Protein AF-A0A2U1PVG1-F1 (afdb_monomer)

Organism: Artemisia annua (NCBI:txid35608)

Radius of gyration: 28.42 Å; Cα contacts (8 Å, |Δi|>4): 49; chains: 1; bounding box: 60×31×77 Å

Foldseek 3Di:
DDPVVVVLVVLLQDDQPPQDDPPDDPVVNVVSVVSQVSQVVQLVVVLVPDDPVLSVVPVPDTNSVSVVVVVVVVVVVVVVVVVVVCVPCPLVNQLVVLVVVQVVCVVVVNHDDPVVSVVVSVVVD

Secondary structure (DSSP, 8-state):
--HHHHHHHHTTSSPPPPPPPTTS-HHHHHHHHHHHHHHHHHHHHHHHHS-HHHHHHHTTS-HHHHHHHHHHHHHHHHHHHHHHHHTS--HHHHHHHHHHHHHHHHHTT-PPPHHHHHHHHHHH-

Sequence (125 aa):
MDKTAEQKFYHLEEALPEAPAANASAAVRNAYTCRSNEQQEVAYLMLASMIPELQKNLENLPAFDMLRELKVMFEQQAEQELFDTEEGQSVSSYVMKMKGYLDQMDRLGYPMPQILGVSLILTSL

pLDDT: mean 80.84, std 12.48, range [42.06, 94.75]

Solvent-accessible surface area (backbone atoms only — not comparable to full-atom values): 7317 Å² total; per-residue (Å²): 132,71,74,67,60,64,61,57,50,66,64,45,79,47,74,82,73,80,83,73,59,94,86,52,53,70,67,60,50,50,53,50,51,52,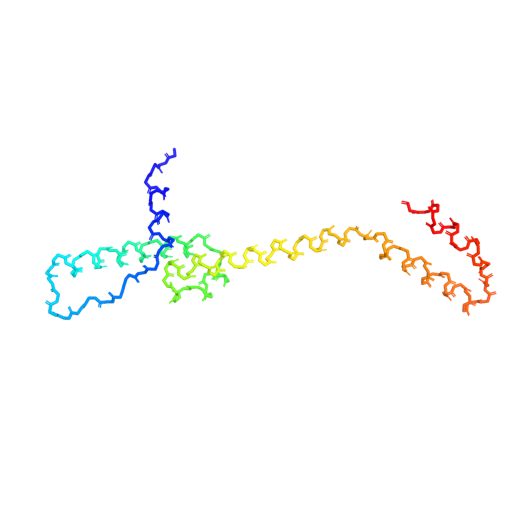53,52,49,52,39,50,54,49,26,52,55,54,44,72,71,45,57,72,76,60,24,70,77,40,71,88,47,57,34,40,58,40,53,51,52,51,50,53,53,52,52,53,48,52,54,49,51,51,53,60,56,52,58,61,64,37,70,67,58,47,51,52,53,52,50,50,51,50,56,50,35,34,76,72,73,52,72,68,57,66,70,59,52,52,50,51,51,66,76,72,110

Mean predicted aligned error: 14.36 Å

Structure (mmCIF, N/CA/C/O backbone):
data_AF-A0A2U1PVG1-F1
#
_entry.id   AF-A0A2U1PVG1-F1
#
loop_
_atom_site.group_PDB
_atom_site.id
_atom_site.type_symbol
_atom_site.label_atom_id
_atom_site.label_alt_id
_atom_site.label_comp_id
_atom_site.label_asym_id
_atom_site.label_entity_id
_atom_site.label_seq_id
_atom_site.pdbx_PDB_ins_code
_atom_site.Cartn_x
_atom_site.Cartn_y
_atom_site.Cartn_z
_atom_site.occupancy
_atom_site.B_iso_or_equiv
_atom_site.auth_seq_id
_atom_site.auth_comp_id
_atom_site.auth_asym_id
_atom_site.auth_atom_id
_atom_site.pdbx_PDB_model_num
ATOM 1 N N . MET A 1 1 ? -5.382 20.821 -16.942 1.00 42.44 1 MET A N 1
ATOM 2 C CA . MET A 1 1 ? -4.779 19.573 -16.436 1.00 42.44 1 MET A CA 1
ATOM 3 C C . MET A 1 1 ? -3.987 18.969 -17.574 1.00 42.44 1 MET A C 1
ATOM 5 O O . MET A 1 1 ? -4.522 18.835 -18.668 1.00 42.44 1 MET A O 1
ATOM 9 N N . ASP A 1 2 ? -2.689 18.799 -17.354 1.00 42.06 2 ASP A N 1
ATOM 10 C CA . ASP A 1 2 ? -1.714 18.396 -18.363 1.00 42.06 2 ASP A CA 1
ATOM 11 C C . ASP A 1 2 ? -1.927 16.919 -18.737 1.00 42.06 2 ASP A C 1
ATOM 13 O O . ASP A 1 2 ? -1.743 16.035 -17.903 1.00 42.06 2 ASP A O 1
ATOM 17 N N . LYS A 1 3 ? -2.344 16.648 -19.984 1.00 44.56 3 LYS A N 1
ATOM 18 C CA . LYS A 1 3 ? -2.604 15.287 -20.507 1.00 44.56 3 LYS A CA 1
ATOM 19 C C . LYS A 1 3 ? -1.368 14.375 -20.459 1.00 44.56 3 LYS A C 1
ATOM 21 O O . LYS A 1 3 ? -1.484 13.165 -20.628 1.00 44.56 3 LYS A O 1
ATOM 26 N N . THR A 1 4 ? -0.195 14.951 -20.222 1.00 55.03 4 THR A N 1
ATOM 27 C CA . THR A 1 4 ? 1.091 14.260 -20.163 1.00 55.03 4 THR A CA 1
ATOM 28 C C . THR A 1 4 ? 1.270 13.440 -18.880 1.00 55.03 4 THR A C 1
ATOM 30 O O . THR A 1 4 ? 1.983 12.441 -18.899 1.00 55.03 4 THR A O 1
ATOM 33 N N . ALA A 1 5 ? 0.620 13.811 -17.770 1.00 50.97 5 ALA A N 1
ATOM 34 C CA . ALA A 1 5 ? 0.748 13.083 -16.503 1.00 50.97 5 ALA A CA 1
ATOM 35 C C . ALA A 1 5 ? -0.005 11.741 -16.527 1.00 50.97 5 ALA A C 1
ATOM 37 O O . ALA A 1 5 ? 0.555 10.716 -16.150 1.00 50.97 5 ALA A O 1
ATOM 38 N N . GLU A 1 6 ? -1.239 11.724 -17.040 1.00 52.94 6 GLU A N 1
ATOM 39 C CA . GLU A 1 6 ? -2.078 10.516 -17.095 1.00 52.94 6 GLU A CA 1
ATOM 40 C C . GLU A 1 6 ? -1.496 9.449 -18.032 1.00 52.94 6 GLU A C 1
ATOM 42 O O . GLU A 1 6 ? -1.492 8.270 -17.697 1.00 52.94 6 GLU A O 1
ATOM 47 N N . GLN A 1 7 ? -0.926 9.845 -19.177 1.00 55.62 7 GLN A N 1
ATOM 48 C CA . GLN A 1 7 ? -0.274 8.904 -20.097 1.00 55.62 7 GLN A CA 1
ATOM 49 C C . GLN A 1 7 ? 0.969 8.240 -19.490 1.00 55.62 7 GLN A C 1
ATOM 51 O O . GLN A 1 7 ? 1.218 7.064 -19.739 1.00 55.62 7 GLN A O 1
ATOM 56 N N . LYS A 1 8 ? 1.723 8.966 -18.655 1.00 55.44 8 LYS A N 1
ATOM 57 C CA . LYS A 1 8 ? 2.898 8.427 -17.957 1.00 55.44 8 LYS A CA 1
ATOM 58 C C . LYS A 1 8 ? 2.521 7.410 -16.872 1.00 55.44 8 LYS A C 1
ATOM 60 O O . LYS A 1 8 ? 3.303 6.497 -16.629 1.00 55.44 8 LYS A O 1
ATOM 65 N N . PHE A 1 9 ? 1.320 7.505 -16.287 1.00 56.81 9 PHE A N 1
ATOM 66 C CA . PHE A 1 9 ? 0.808 6.527 -15.315 1.00 56.81 9 PHE A CA 1
ATOM 67 C C . PHE A 1 9 ? 0.557 5.140 -15.917 1.00 56.81 9 PHE A C 1
ATOM 69 O O . PHE A 1 9 ? 0.935 4.148 -15.300 1.00 56.81 9 PHE A O 1
ATOM 76 N N . TYR A 1 10 ? 0.016 5.046 -17.135 1.00 57.19 10 TYR A N 1
ATOM 77 C CA . TYR A 1 10 ? -0.243 3.745 -17.773 1.00 57.19 10 TYR A CA 1
ATOM 78 C C . TYR A 1 10 ? 1.033 2.921 -18.008 1.00 57.19 10 TYR A C 1
ATOM 80 O O . TYR A 1 10 ? 1.002 1.696 -17.956 1.00 57.19 10 TYR A O 1
ATOM 88 N N . HIS A 1 11 ? 2.179 3.574 -18.210 1.00 60.19 11 HIS A N 1
ATOM 89 C CA . HIS A 1 11 ? 3.466 2.893 -18.395 1.00 60.19 11 HIS A CA 1
ATOM 90 C C . HIS A 1 11 ? 4.098 2.382 -17.087 1.00 60.19 11 HIS A C 1
ATOM 92 O O . HIS A 1 11 ? 5.059 1.610 -17.128 1.00 60.19 11 HIS A O 1
ATOM 98 N N . LEU A 1 12 ? 3.563 2.799 -15.936 1.00 65.00 12 LEU A N 1
ATOM 99 C CA . LEU A 1 12 ? 4.024 2.416 -14.599 1.00 65.00 12 LEU A CA 1
ATOM 100 C C . LEU A 1 12 ? 3.243 1.254 -13.997 1.00 65.00 12 LEU A C 1
ATOM 102 O O . LEU A 1 12 ? 3.609 0.792 -12.925 1.00 65.00 12 LEU A O 1
ATOM 106 N N . GLU A 1 13 ? 2.187 0.780 -14.657 1.00 66.44 13 GLU A N 1
ATOM 107 C CA . GLU A 1 13 ? 1.466 -0.433 -14.247 1.00 66.44 13 GLU A CA 1
ATOM 108 C C . GLU A 1 13 ? 2.059 -1.708 -14.854 1.00 66.44 13 GLU A C 1
ATOM 110 O O . GLU A 1 13 ? 1.602 -2.812 -14.568 1.00 66.44 13 GLU A O 1
ATOM 115 N N . GLU A 1 14 ? 3.121 -1.575 -15.647 1.00 74.75 14 GLU A N 1
ATOM 116 C CA . GLU A 1 14 ? 3.864 -2.696 -16.198 1.00 74.75 14 GLU A CA 1
ATOM 117 C C . GLU A 1 14 ? 5.301 -2.708 -15.675 1.00 74.75 14 GLU A C 1
ATOM 119 O O . GLU A 1 14 ? 6.021 -1.703 -15.738 1.00 74.75 14 GLU A O 1
ATOM 124 N N . ALA A 1 15 ? 5.742 -3.885 -15.232 1.00 75.31 15 ALA A N 1
ATOM 125 C CA . ALA A 1 15 ? 7.129 -4.116 -14.864 1.00 75.31 15 ALA A CA 1
ATOM 126 C C . ALA A 1 15 ? 8.072 -3.819 -16.043 1.00 75.31 15 ALA A C 1
ATOM 128 O O . ALA A 1 15 ? 7.713 -3.969 -17.217 1.00 75.31 15 ALA A O 1
ATOM 129 N N . LEU A 1 16 ? 9.305 -3.417 -15.727 1.00 77.19 16 LEU A N 1
ATOM 130 C CA . LEU A 1 16 ? 10.366 -3.367 -16.728 1.00 77.19 16 LEU A CA 1
ATOM 131 C C . LEU A 1 16 ? 10.525 -4.757 -17.371 1.00 77.19 16 LEU A C 1
ATOM 133 O O . LEU A 1 16 ? 10.571 -5.756 -16.649 1.00 77.19 16 LEU A O 1
ATOM 137 N N . PRO A 1 17 ? 10.608 -4.844 -18.711 1.00 76.50 17 PRO A N 1
ATOM 138 C CA . PRO A 1 17 ? 10.917 -6.100 -19.379 1.00 76.50 17 PRO A CA 1
ATOM 139 C C . PRO A 1 17 ? 12.310 -6.590 -18.972 1.00 76.50 17 PRO A C 1
ATOM 141 O O . PRO A 1 17 ? 13.148 -5.811 -18.522 1.00 76.50 17 PRO A O 1
ATOM 144 N N . GLU A 1 18 ? 12.572 -7.883 -19.155 1.00 80.38 18 GLU A N 1
ATOM 145 C CA . GLU A 1 18 ? 13.876 -8.464 -18.840 1.00 80.38 18 GLU A CA 1
ATOM 146 C C . GLU A 1 18 ? 15.000 -7.779 -19.634 1.00 80.38 18 GLU A C 1
ATOM 148 O O . GLU A 1 18 ? 14.818 -7.375 -20.790 1.00 80.38 18 GLU A O 1
ATOM 153 N N . ALA A 1 19 ? 16.163 -7.623 -18.995 1.00 83.81 19 ALA A N 1
ATOM 154 C CA . ALA A 1 19 ? 17.283 -6.906 -19.582 1.00 83.81 19 ALA A CA 1
ATOM 155 C C . ALA A 1 19 ? 17.676 -7.535 -20.935 1.00 83.81 19 ALA A C 1
ATOM 157 O O . ALA A 1 19 ? 17.896 -8.748 -21.017 1.00 83.81 19 ALA A O 1
ATOM 158 N N . PRO A 1 20 ? 17.787 -6.738 -22.012 1.00 85.75 20 PRO A N 1
ATOM 159 C CA . PRO A 1 20 ? 18.101 -7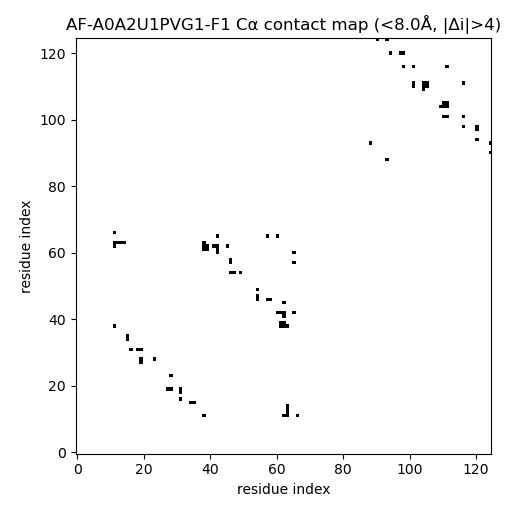.275 -23.324 1.00 85.75 20 PRO A CA 1
ATOM 160 C C . PRO A 1 20 ? 19.507 -7.882 -23.346 1.00 85.75 20 PRO A C 1
ATOM 162 O O . PRO A 1 20 ? 20.458 -7.315 -22.806 1.00 85.75 20 PRO A O 1
ATOM 165 N N . ALA A 1 21 ? 19.649 -9.025 -24.022 1.00 84.38 21 ALA A N 1
ATOM 166 C CA . ALA A 1 21 ? 20.932 -9.703 -24.179 1.00 84.38 21 ALA A CA 1
ATOM 167 C C . ALA A 1 21 ? 21.986 -8.794 -24.842 1.00 84.38 21 ALA A C 1
ATOM 169 O O . ALA A 1 21 ? 21.666 -7.922 -25.650 1.00 84.38 21 ALA A O 1
ATOM 170 N N . ALA A 1 22 ? 23.272 -9.027 -24.556 1.00 79.75 22 ALA A N 1
ATOM 171 C CA . ALA A 1 22 ? 24.368 -8.195 -25.071 1.00 79.75 22 ALA A CA 1
ATOM 172 C C . ALA A 1 22 ? 24.445 -8.147 -26.615 1.00 79.75 22 ALA A C 1
ATOM 174 O O . ALA A 1 22 ? 24.956 -7.183 -27.183 1.00 79.75 22 ALA A O 1
ATOM 175 N N . ASN A 1 23 ? 23.910 -9.163 -27.298 1.00 87.44 23 ASN A N 1
ATOM 176 C CA . ASN A 1 23 ? 23.813 -9.245 -28.757 1.00 87.44 23 ASN A CA 1
ATOM 177 C C . ASN A 1 23 ? 22.510 -8.651 -29.331 1.00 87.44 23 ASN A C 1
ATOM 179 O O . ASN A 1 23 ? 22.298 -8.713 -30.543 1.00 87.44 23 ASN A O 1
ATOM 183 N N . ALA A 1 24 ? 21.632 -8.090 -28.495 1.00 85.50 24 ALA A N 1
ATOM 184 C CA . ALA A 1 24 ? 20.387 -7.481 -28.937 1.00 85.50 24 ALA A CA 1
ATOM 185 C C . ALA A 1 24 ? 20.641 -6.259 -29.831 1.00 85.50 24 ALA A C 1
ATOM 187 O O . ALA A 1 24 ? 21.631 -5.523 -29.693 1.00 85.50 24 ALA A O 1
ATOM 188 N N . SER A 1 25 ? 19.700 -6.025 -30.748 1.00 87.88 25 SER A N 1
ATOM 189 C CA . SER A 1 25 ? 19.765 -4.901 -31.676 1.00 87.88 25 SER A CA 1
ATOM 190 C C . SER A 1 25 ? 19.819 -3.564 -30.928 1.00 87.88 25 SER A C 1
ATOM 192 O O . SER A 1 25 ? 19.317 -3.422 -29.810 1.00 87.88 25 SER A O 1
ATOM 194 N N . ALA A 1 26 ? 20.421 -2.556 -31.563 1.00 87.06 26 ALA A N 1
ATOM 195 C CA . ALA A 1 26 ? 20.493 -1.214 -30.989 1.00 87.06 26 ALA A CA 1
ATOM 196 C C . ALA A 1 26 ? 19.096 -0.646 -30.687 1.00 87.06 26 ALA A C 1
ATOM 198 O O . ALA A 1 26 ? 18.916 -0.003 -29.662 1.00 87.06 26 ALA A O 1
ATOM 199 N N . ALA A 1 27 ? 18.100 -0.949 -31.526 1.00 87.44 27 ALA A N 1
ATOM 200 C CA . ALA A 1 27 ? 16.716 -0.536 -31.306 1.00 87.44 27 ALA A CA 1
ATOM 201 C C . ALA A 1 27 ? 16.140 -1.106 -29.998 1.00 87.44 27 ALA A C 1
ATOM 203 O O . ALA A 1 27 ? 15.545 -0.365 -29.222 1.00 87.44 27 ALA A O 1
ATOM 204 N N . VAL A 1 28 ? 16.371 -2.394 -29.721 1.00 85.06 28 VAL A N 1
ATOM 205 C CA . VAL A 1 28 ? 15.881 -3.058 -28.502 1.00 85.06 28 VAL A CA 1
ATOM 206 C C . VAL A 1 28 ? 16.573 -2.505 -27.255 1.00 85.06 28 VAL A C 1
ATOM 208 O O . VAL A 1 28 ? 15.910 -2.195 -26.269 1.00 85.06 28 VAL A O 1
ATOM 211 N N . ARG A 1 29 ? 17.898 -2.315 -27.304 1.00 85.62 29 ARG A N 1
ATOM 212 C CA . ARG A 1 29 ? 18.647 -1.724 -26.183 1.00 85.62 29 ARG A CA 1
ATOM 213 C C . ARG A 1 29 ? 18.229 -0.279 -25.912 1.00 85.62 29 ARG A C 1
ATOM 215 O O . ARG A 1 29 ? 17.998 0.071 -24.762 1.00 85.62 29 ARG A O 1
ATOM 222 N N . ASN A 1 30 ? 18.067 0.531 -26.958 1.00 87.25 30 ASN A N 1
ATOM 223 C CA . ASN A 1 30 ? 17.644 1.924 -26.821 1.00 87.25 30 ASN A CA 1
ATOM 224 C C . ASN A 1 30 ? 16.225 2.035 -26.247 1.00 87.25 30 ASN A C 1
ATOM 226 O O . ASN A 1 30 ? 15.991 2.875 -25.382 1.00 87.25 30 ASN A O 1
ATOM 230 N N . ALA A 1 31 ? 15.297 1.176 -26.683 1.00 84.81 31 ALA A N 1
ATOM 231 C CA . ALA A 1 31 ? 13.942 1.135 -26.139 1.00 84.81 31 ALA A CA 1
ATOM 232 C C . ALA A 1 31 ? 13.934 0.760 -24.646 1.00 84.81 31 ALA A C 1
ATOM 234 O O . ALA A 1 31 ? 13.251 1.411 -23.858 1.00 84.81 31 ALA A O 1
ATOM 235 N N . TYR A 1 32 ? 14.741 -0.231 -24.243 1.00 87.25 32 TYR A N 1
ATOM 236 C CA . TYR A 1 32 ? 14.908 -0.600 -22.835 1.00 87.25 32 TYR A CA 1
ATOM 237 C C . TYR A 1 32 ? 15.469 0.560 -22.001 1.00 87.25 32 TYR A C 1
ATOM 239 O O . TYR A 1 32 ? 14.900 0.909 -20.971 1.00 87.25 32 TYR A O 1
ATOM 247 N N . THR A 1 33 ? 16.552 1.199 -22.459 1.00 86.25 33 THR A N 1
ATOM 248 C CA . THR A 1 33 ? 17.157 2.338 -21.752 1.00 86.25 33 THR A CA 1
ATOM 249 C C . THR A 1 33 ? 16.192 3.518 -21.632 1.00 86.25 33 THR A C 1
ATOM 251 O O . THR A 1 33 ? 16.119 4.121 -20.566 1.00 86.25 33 THR A O 1
ATOM 254 N N . CYS A 1 34 ? 15.420 3.828 -22.681 1.00 85.44 34 CYS A N 1
ATOM 255 C CA . CYS A 1 34 ? 14.405 4.884 -22.635 1.00 85.44 34 CYS A CA 1
ATOM 256 C C . CYS A 1 34 ? 13.361 4.595 -21.550 1.00 85.44 34 CYS A C 1
ATOM 258 O O . CYS A 1 34 ? 13.151 5.423 -20.668 1.00 85.44 34 CYS A O 1
ATOM 260 N N . ARG A 1 35 ? 12.800 3.378 -21.543 1.00 81.00 35 ARG A N 1
ATOM 261 C CA . ARG A 1 35 ? 11.799 2.958 -20.551 1.00 81.00 35 ARG A CA 1
ATOM 262 C C . ARG A 1 35 ? 12.362 2.948 -19.127 1.00 81.00 35 ARG A C 1
ATOM 264 O O . ARG A 1 35 ? 11.683 3.355 -18.191 1.00 81.00 35 ARG A O 1
ATOM 271 N N . SER A 1 36 ? 13.610 2.512 -18.956 1.00 83.19 36 SER A N 1
ATOM 272 C CA . SER A 1 36 ? 14.294 2.534 -17.658 1.00 83.19 36 SER A CA 1
ATOM 273 C C . SER A 1 36 ? 14.485 3.959 -17.139 1.00 83.19 36 SER A C 1
ATOM 275 O O . SER A 1 36 ? 14.271 4.203 -15.955 1.00 83.19 36 SER A O 1
ATOM 277 N N . ASN A 1 37 ? 14.863 4.899 -18.008 1.00 85.12 37 ASN A N 1
ATOM 278 C CA . ASN A 1 37 ? 15.024 6.300 -17.627 1.00 85.12 37 ASN A CA 1
ATOM 279 C C . ASN A 1 37 ? 13.680 6.935 -17.251 1.00 85.12 37 ASN A C 1
ATOM 281 O O . ASN A 1 37 ? 13.600 7.623 -16.240 1.00 85.12 37 ASN A O 1
ATOM 285 N N . GLU A 1 38 ? 12.618 6.662 -18.011 1.00 83.38 38 GLU A N 1
ATOM 286 C CA . GLU A 1 38 ? 11.267 7.145 -17.701 1.00 83.38 38 GLU A CA 1
ATOM 287 C C . GLU A 1 38 ? 10.784 6.645 -16.334 1.00 83.38 38 GLU A C 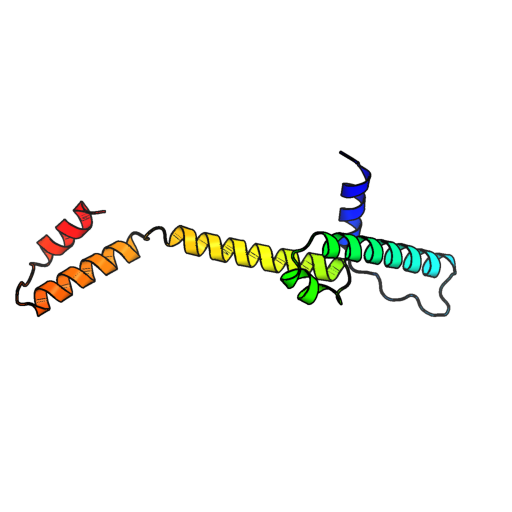1
ATOM 289 O O . GLU A 1 38 ? 10.297 7.435 -15.525 1.00 83.38 38 GLU A O 1
ATOM 294 N N . GLN A 1 39 ? 10.967 5.355 -16.028 1.00 82.81 39 GLN A N 1
ATOM 295 C CA . GLN A 1 39 ? 10.622 4.831 -14.703 1.00 82.81 39 GLN A CA 1
ATOM 296 C C . GLN A 1 39 ? 11.466 5.464 -13.594 1.00 82.81 39 GLN A C 1
ATOM 298 O O . GLN A 1 39 ? 10.943 5.728 -12.514 1.00 82.81 39 GLN A O 1
ATOM 303 N N . GLN A 1 40 ? 12.740 5.760 -13.850 1.00 85.00 40 GLN A N 1
ATO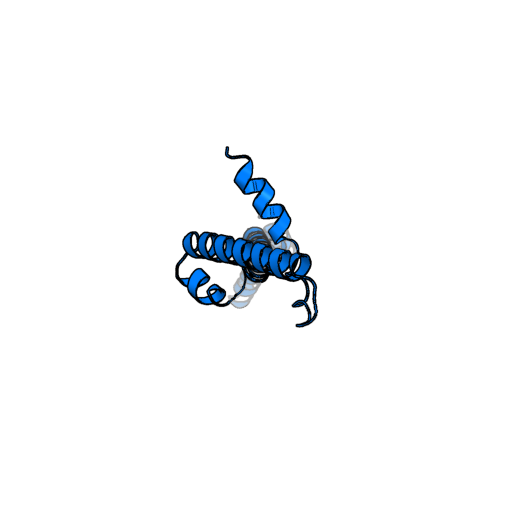M 304 C CA . GLN A 1 40 ? 13.597 6.442 -12.883 1.00 85.00 40 GLN A CA 1
ATOM 305 C C . GLN A 1 40 ? 13.135 7.885 -12.613 1.00 85.00 40 GLN A C 1
ATOM 307 O O . GLN A 1 40 ? 13.112 8.316 -11.462 1.00 85.00 40 GLN A O 1
ATOM 312 N N . GLU A 1 41 ? 12.736 8.639 -13.640 1.00 85.19 41 GLU A N 1
ATOM 313 C CA . GLU A 1 41 ? 12.195 9.995 -13.465 1.00 85.19 41 GLU A CA 1
ATOM 314 C C . GLU A 1 41 ? 10.926 9.991 -12.612 1.00 85.19 41 GLU A C 1
ATOM 316 O O . GLU A 1 41 ? 10.776 10.799 -11.694 1.00 85.19 41 GLU A O 1
ATOM 321 N N . VAL A 1 42 ? 10.023 9.051 -12.884 1.00 84.25 42 VAL A N 1
ATOM 322 C CA . VAL A 1 42 ? 8.798 8.903 -12.100 1.00 84.25 42 VAL A CA 1
ATOM 323 C C . VAL A 1 42 ? 9.131 8.488 -10.669 1.00 84.25 42 VAL A C 1
ATOM 325 O O . VAL A 1 42 ? 8.541 9.038 -9.743 1.00 84.25 42 VAL A O 1
ATOM 328 N N . ALA A 1 43 ? 10.095 7.586 -10.467 1.00 84.75 43 ALA A N 1
ATOM 329 C CA . ALA A 1 43 ? 10.524 7.180 -9.132 1.00 84.75 43 ALA A CA 1
ATOM 330 C C . ALA A 1 43 ? 10.914 8.400 -8.285 1.00 84.75 43 ALA A C 1
ATOM 3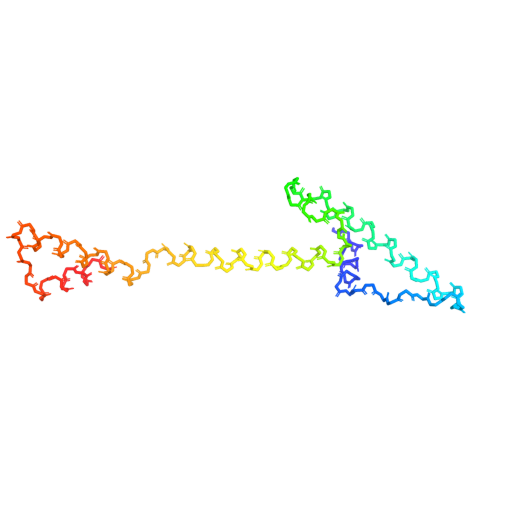32 O O . ALA A 1 43 ? 10.429 8.567 -7.166 1.00 84.75 43 ALA A O 1
ATOM 333 N N . TYR A 1 44 ? 11.715 9.306 -8.850 1.00 85.25 44 TYR A N 1
ATOM 334 C CA . TYR A 1 44 ? 12.097 10.544 -8.173 1.00 85.25 44 TYR A CA 1
ATOM 335 C C . TYR A 1 44 ? 10.908 11.463 -7.880 1.00 85.25 44 TYR A C 1
ATOM 337 O O . TYR A 1 44 ? 10.833 12.021 -6.787 1.00 85.25 44 TYR A O 1
ATOM 345 N N . LEU A 1 45 ? 9.970 11.614 -8.819 1.00 87.12 45 LEU A N 1
ATOM 346 C CA . LEU A 1 45 ? 8.768 12.429 -8.611 1.00 87.12 45 LEU A CA 1
ATOM 347 C C . LEU A 1 45 ? 7.857 11.851 -7.520 1.00 87.12 45 LEU A C 1
ATOM 349 O O . LEU A 1 45 ? 7.328 12.604 -6.699 1.00 87.12 45 LEU A O 1
ATOM 353 N N . MET A 1 46 ? 7.695 10.526 -7.495 1.00 86.12 46 MET A N 1
ATOM 354 C CA . MET A 1 46 ? 6.945 9.813 -6.464 1.00 86.12 46 MET A CA 1
ATOM 355 C C . MET A 1 46 ? 7.585 10.046 -5.097 1.00 86.12 46 MET A C 1
ATOM 357 O O . MET A 1 46 ? 6.912 10.539 -4.198 1.00 86.12 46 MET A O 1
ATOM 361 N N . LEU A 1 47 ? 8.889 9.788 -4.963 1.00 86.69 47 LEU A N 1
ATOM 362 C CA . LEU A 1 47 ? 9.628 9.977 -3.712 1.00 86.69 47 LEU A CA 1
ATOM 363 C C . LEU A 1 47 ? 9.579 11.422 -3.209 1.00 86.69 47 LEU A C 1
ATOM 365 O O . LEU A 1 47 ? 9.362 11.644 -2.024 1.00 86.69 47 LEU A O 1
ATOM 369 N N . ALA A 1 48 ? 9.731 12.406 -4.099 1.00 87.00 48 ALA A N 1
ATOM 370 C CA . ALA A 1 48 ? 9.674 13.823 -3.735 1.00 87.00 48 ALA A CA 1
ATOM 371 C C . ALA A 1 48 ? 8.292 14.272 -3.230 1.00 87.00 48 ALA A C 1
ATOM 373 O O . ALA A 1 48 ? 8.189 15.282 -2.537 1.00 87.00 48 ALA A O 1
ATOM 374 N N . SER A 1 49 ? 7.237 13.540 -3.592 1.00 85.12 49 SER A N 1
ATOM 375 C CA . SER A 1 49 ? 5.859 13.830 -3.186 1.00 85.12 49 SER A CA 1
ATOM 376 C C . SER A 1 49 ? 5.454 13.107 -1.895 1.00 85.12 49 SER A C 1
ATOM 378 O O . SER A 1 49 ? 4.371 13.361 -1.369 1.00 85.12 49 SER A O 1
ATOM 380 N N . MET A 1 50 ? 6.291 12.197 -1.391 1.00 87.88 50 MET A N 1
ATOM 381 C CA . MET A 1 50 ? 6.037 11.434 -0.171 1.00 87.88 50 MET A CA 1
ATOM 382 C C . MET A 1 50 ? 6.482 12.188 1.079 1.00 87.88 50 MET A C 1
ATOM 384 O O . MET A 1 50 ? 7.345 13.064 1.047 1.00 87.88 50 MET A O 1
ATOM 388 N N . ILE A 1 51 ? 5.921 11.783 2.215 1.00 88.00 51 ILE A N 1
ATOM 389 C CA . ILE A 1 51 ? 6.452 12.157 3.525 1.00 88.00 51 ILE A CA 1
ATOM 390 C C . ILE A 1 51 ? 7.810 11.469 3.774 1.00 88.00 51 ILE A C 1
ATOM 392 O O . ILE A 1 51 ? 8.015 10.352 3.286 1.00 88.00 51 ILE A O 1
ATOM 396 N N . PRO A 1 52 ? 8.732 12.085 4.540 1.00 86.44 52 PRO A N 1
ATOM 397 C CA . PRO A 1 52 ? 10.104 11.591 4.698 1.00 86.44 52 PRO A CA 1
ATOM 398 C C . PRO A 1 52 ? 10.211 10.149 5.210 1.00 86.44 52 PRO A C 1
ATOM 400 O O . PRO A 1 52 ? 11.093 9.398 4.793 1.00 86.44 52 PRO A O 1
ATOM 403 N N . GLU A 1 53 ? 9.311 9.743 6.104 1.00 87.69 53 GLU A N 1
ATOM 404 C CA . GLU A 1 53 ? 9.281 8.398 6.678 1.00 87.69 53 GLU A CA 1
ATOM 405 C C . GLU A 1 53 ? 8.986 7.342 5.609 1.00 87.69 53 GLU A C 1
ATOM 407 O O . GLU A 1 53 ? 9.658 6.314 5.540 1.00 87.69 53 GLU A O 1
ATOM 412 N N . LEU A 1 54 ? 8.005 7.620 4.748 1.00 86.25 54 LEU A N 1
ATOM 413 C CA . LEU A 1 54 ? 7.610 6.741 3.652 1.00 86.25 54 LEU A CA 1
ATOM 414 C C . LEU A 1 54 ? 8.657 6.750 2.535 1.00 86.25 54 LEU A C 1
ATOM 416 O O . LEU A 1 54 ? 9.020 5.695 2.019 1.00 86.25 54 LEU A O 1
ATOM 420 N N . GLN A 1 55 ? 9.204 7.928 2.230 1.00 89.31 55 GLN A N 1
ATOM 421 C CA . GLN A 1 55 ? 10.275 8.100 1.257 1.00 89.31 55 GLN A CA 1
ATOM 422 C C . GLN A 1 55 ? 11.480 7.212 1.593 1.00 89.31 55 GLN A C 1
ATOM 424 O O . GLN A 1 55 ? 11.956 6.480 0.730 1.00 89.31 55 GLN A O 1
ATOM 429 N N . LYS A 1 56 ? 11.940 7.210 2.852 1.00 89.38 56 LYS A N 1
ATOM 430 C CA . LYS A 1 56 ? 13.089 6.401 3.293 1.00 89.38 56 LYS A CA 1
ATOM 431 C C . LYS A 1 56 ? 12.874 4.895 3.106 1.00 89.38 56 LYS A C 1
ATOM 433 O O . LYS A 1 56 ? 13.822 4.165 2.835 1.00 89.38 56 LYS A O 1
ATOM 438 N N . ASN A 1 57 ? 11.640 4.419 3.252 1.00 88.12 57 ASN A N 1
ATOM 439 C CA . ASN A 1 57 ? 11.325 2.999 3.087 1.00 88.12 57 ASN A CA 1
ATOM 440 C C . ASN A 1 57 ? 11.306 2.570 1.613 1.00 88.12 57 ASN A C 1
ATOM 442 O O . ASN A 1 57 ? 11.526 1.398 1.317 1.00 88.12 57 ASN A O 1
ATOM 446 N N . LEU A 1 58 ? 11.053 3.511 0.700 1.00 89.94 58 LEU A N 1
ATOM 447 C CA . LEU A 1 58 ? 10.820 3.236 -0.716 1.00 89.94 58 LEU A CA 1
ATOM 448 C C . LEU A 1 58 ? 11.950 3.738 -1.634 1.00 89.94 58 LEU A C 1
ATOM 450 O O . LEU A 1 58 ? 11.976 3.374 -2.803 1.00 89.94 58 LEU A O 1
ATOM 454 N N . GLU A 1 59 ? 12.920 4.506 -1.125 1.00 87.19 59 GLU A N 1
ATOM 455 C CA . GLU A 1 59 ? 13.952 5.195 -1.926 1.00 87.19 59 GLU A CA 1
ATOM 456 C C . GLU A 1 59 ? 14.820 4.290 -2.815 1.00 87.19 59 GLU A C 1
ATOM 458 O O . GLU A 1 59 ? 15.376 4.754 -3.809 1.00 87.19 59 GLU A O 1
ATOM 463 N N . ASN A 1 60 ? 14.933 3.004 -2.472 1.00 87.62 60 ASN A N 1
ATOM 464 C CA . ASN A 1 60 ? 15.742 2.027 -3.206 1.00 87.62 60 ASN A CA 1
ATOM 465 C C . ASN A 1 60 ? 14.929 1.181 -4.198 1.00 87.62 60 ASN A C 1
ATOM 467 O O . ASN A 1 60 ? 15.490 0.303 -4.855 1.00 87.62 60 ASN A O 1
ATOM 471 N N . LEU A 1 61 ? 13.618 1.402 -4.287 1.00 85.69 61 LEU A N 1
ATOM 472 C CA . LEU A 1 61 ? 12.735 0.648 -5.165 1.00 85.69 61 LEU A CA 1
ATOM 473 C C . LEU A 1 61 ? 12.533 1.383 -6.499 1.00 85.69 61 LEU A C 1
ATOM 475 O O . LEU A 1 61 ? 12.471 2.615 -6.535 1.00 85.69 61 LEU A O 1
ATOM 479 N N . PRO A 1 62 ? 12.391 0.654 -7.618 1.00 85.44 62 PRO A N 1
ATOM 480 C CA . PRO A 1 62 ? 11.970 1.260 -8.874 1.00 85.44 62 PRO A CA 1
ATOM 481 C C . PRO A 1 62 ? 10.511 1.731 -8.780 1.00 85.44 62 PRO A C 1
ATOM 483 O O .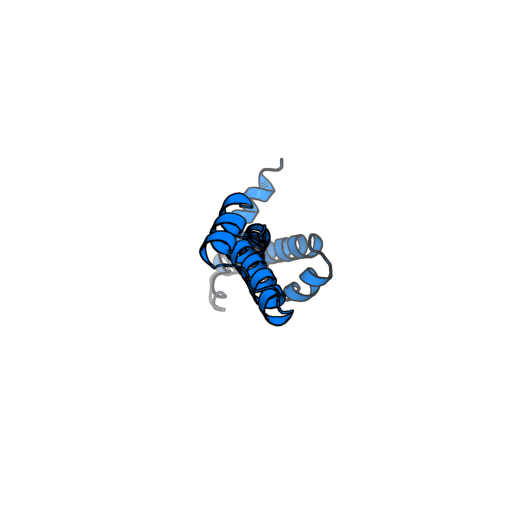 PRO A 1 62 ? 9.727 1.225 -7.976 1.00 85.44 62 PRO A O 1
ATOM 486 N N . ALA A 1 63 ? 10.115 2.672 -9.643 1.00 85.31 63 ALA A N 1
ATOM 487 C CA . ALA A 1 63 ? 8.784 3.290 -9.596 1.00 85.31 63 ALA A CA 1
ATOM 488 C C . ALA A 1 63 ? 7.622 2.287 -9.643 1.00 85.31 63 ALA A C 1
ATOM 490 O O . ALA A 1 63 ? 6.626 2.484 -8.954 1.00 85.31 63 ALA A O 1
ATOM 491 N N . PHE A 1 64 ? 7.759 1.209 -10.423 1.00 85.56 64 PHE A N 1
ATOM 492 C CA . PHE A 1 64 ? 6.757 0.144 -10.492 1.00 85.56 64 PHE A CA 1
ATOM 493 C C . PHE A 1 64 ? 6.551 -0.538 -9.131 1.00 85.56 64 PHE A C 1
ATOM 495 O O . PHE A 1 64 ? 5.421 -0.660 -8.659 1.00 85.56 64 PHE A O 1
ATOM 502 N N . ASP A 1 65 ? 7.642 -0.952 -8.478 1.00 87.50 65 ASP A N 1
ATOM 503 C CA . ASP A 1 65 ? 7.565 -1.610 -7.175 1.00 87.50 65 ASP A CA 1
ATOM 504 C C . ASP A 1 65 ? 7.092 -0.633 -6.096 1.00 87.50 65 ASP A C 1
ATOM 506 O O . ASP A 1 65 ? 6.228 -0.994 -5.305 1.00 87.50 65 ASP A O 1
ATOM 510 N N . MET A 1 66 ? 7.553 0.625 -6.113 1.00 90.00 66 MET A N 1
ATOM 511 C CA . MET A 1 66 ? 7.034 1.660 -5.211 1.00 90.00 66 MET A CA 1
ATOM 512 C C . MET A 1 66 ? 5.525 1.841 -5.355 1.00 90.00 66 MET A C 1
ATOM 514 O O . MET A 1 66 ? 4.813 1.859 -4.357 1.00 90.00 66 MET A O 1
ATOM 518 N N . LEU A 1 67 ? 5.021 1.946 -6.587 1.00 87.44 67 LEU A N 1
ATOM 519 C CA . LEU A 1 67 ? 3.591 2.091 -6.842 1.00 87.44 67 LEU A CA 1
ATOM 520 C C . LEU A 1 67 ? 2.800 0.888 -6.313 1.00 87.44 67 LEU A C 1
ATOM 522 O O . LEU A 1 67 ? 1.726 1.072 -5.742 1.00 87.44 67 LEU A O 1
ATOM 526 N N . ARG A 1 68 ? 3.326 -0.332 -6.477 1.00 88.00 68 ARG A N 1
ATOM 527 C CA . ARG A 1 68 ? 2.701 -1.548 -5.946 1.00 88.00 68 ARG A CA 1
ATOM 528 C C . ARG A 1 68 ? 2.654 -1.538 -4.419 1.00 88.00 68 ARG A C 1
ATOM 530 O O . ARG A 1 68 ? 1.586 -1.773 -3.864 1.00 88.00 68 ARG A O 1
ATOM 537 N N . GLU A 1 69 ? 3.770 -1.248 -3.754 1.00 90.62 69 GLU A N 1
ATOM 538 C CA . GLU A 1 69 ? 3.824 -1.204 -2.287 1.00 90.62 69 GLU A CA 1
ATOM 539 C C . GLU A 1 69 ? 2.883 -0.130 -1.726 1.00 90.62 69 GLU A C 1
ATOM 541 O O . GLU A 1 69 ? 2.129 -0.401 -0.797 1.00 90.62 69 GLU A O 1
ATOM 546 N N . LEU A 1 70 ? 2.835 1.059 -2.339 1.00 89.19 70 LEU A N 1
ATOM 547 C CA . LEU A 1 70 ? 1.893 2.111 -1.944 1.00 89.19 70 LEU A CA 1
ATOM 548 C C . LEU A 1 70 ? 0.438 1.653 -2.065 1.00 89.19 70 LEU A C 1
ATOM 550 O O . LEU A 1 70 ? -0.338 1.883 -1.143 1.00 89.19 70 LEU A O 1
ATOM 554 N N . LYS A 1 71 ? 0.063 1.000 -3.177 1.00 87.44 71 LYS A N 1
ATOM 555 C CA . LYS A 1 71 ? -1.296 0.458 -3.359 1.00 87.44 71 LYS A CA 1
ATOM 556 C C . LYS A 1 71 ? -1.646 -0.509 -2.224 1.00 87.44 71 LYS A C 1
ATOM 558 O O . LYS A 1 71 ? -2.674 -0.324 -1.584 1.00 87.44 71 LYS A O 1
ATOM 563 N N . VAL A 1 72 ? -0.755 -1.453 -1.912 1.00 90.38 72 VAL A N 1
ATOM 564 C CA . VAL A 1 72 ? -0.952 -2.419 -0.816 1.00 90.38 72 VAL A CA 1
ATOM 565 C C . VAL A 1 72 ? -1.083 -1.718 0.539 1.00 90.38 72 VAL A C 1
ATOM 567 O O . VAL A 1 72 ? -1.978 -2.048 1.312 1.00 90.38 72 VAL A O 1
ATOM 570 N N . MET A 1 73 ? -0.227 -0.735 0.833 1.00 88.75 73 MET A N 1
ATOM 571 C CA . MET A 1 73 ? -0.285 0.016 2.092 1.00 88.75 73 MET A CA 1
ATOM 572 C C . MET A 1 73 ? -1.604 0.780 2.247 1.00 88.75 73 MET A C 1
ATOM 574 O O . MET A 1 73 ? -2.198 0.752 3.322 1.00 88.75 73 MET A O 1
ATOM 578 N N . PHE A 1 74 ? -2.081 1.441 1.188 1.00 86.38 74 PHE A N 1
ATOM 579 C CA . PHE A 1 74 ? -3.345 2.180 1.232 1.00 86.38 74 PHE A CA 1
ATOM 580 C C . PHE A 1 74 ? -4.570 1.264 1.268 1.00 86.38 74 PHE A C 1
ATOM 582 O O . PHE A 1 74 ? -5.542 1.603 1.934 1.00 86.38 74 PHE A O 1
ATOM 589 N N . GLU A 1 75 ? -4.532 0.108 0.603 1.00 86.38 75 GLU A N 1
ATOM 590 C CA . GLU A 1 75 ? -5.584 -0.910 0.715 1.00 86.38 75 GLU A CA 1
ATOM 591 C C . GLU A 1 75 ? -5.681 -1.439 2.151 1.00 86.38 75 GLU A C 1
ATOM 593 O O . GLU A 1 75 ? -6.762 -1.425 2.734 1.00 86.38 75 GLU A O 1
ATOM 598 N N . GLN A 1 76 ? -4.550 -1.802 2.766 1.00 85.69 76 GLN A N 1
ATOM 599 C CA . GLN A 1 76 ? -4.509 -2.232 4.168 1.00 85.69 76 GLN A CA 1
ATOM 600 C C . GLN A 1 76 ? -4.977 -1.133 5.124 1.00 85.69 76 GLN A C 1
ATOM 602 O O . GLN A 1 76 ? -5.719 -1.405 6.065 1.00 85.69 76 GLN A O 1
ATOM 607 N N . GLN A 1 77 ? -4.563 0.114 4.889 1.00 84.12 77 GLN A N 1
ATOM 608 C CA . GLN A 1 77 ? -5.020 1.241 5.694 1.00 84.12 77 GLN A CA 1
ATOM 609 C C . GLN A 1 77 ? -6.532 1.447 5.552 1.00 84.12 77 GLN A C 1
ATOM 611 O O . GLN A 1 77 ? -7.199 1.668 6.556 1.00 84.12 77 GLN A O 1
ATOM 616 N N . ALA A 1 78 ? -7.087 1.335 4.344 1.00 79.25 78 ALA A N 1
ATOM 617 C CA . ALA A 1 78 ? -8.525 1.445 4.126 1.00 79.25 78 ALA A CA 1
ATOM 618 C C . ALA A 1 78 ? -9.302 0.315 4.822 1.00 79.25 78 ALA A C 1
ATOM 620 O O . ALA A 1 78 ? -10.340 0.575 5.424 1.00 79.25 78 ALA A O 1
ATOM 621 N N . GLU A 1 79 ? -8.802 -0.924 4.793 1.00 75.62 79 GLU A N 1
ATOM 622 C CA . GLU A 1 79 ? -9.388 -2.042 5.546 1.00 75.62 79 GLU A CA 1
ATOM 623 C C . GLU A 1 79 ? -9.347 -1.800 7.061 1.00 75.62 79 GLU A C 1
ATOM 625 O O . GLU A 1 79 ? -10.342 -2.025 7.753 1.00 75.62 79 GLU A O 1
ATOM 630 N N . GLN A 1 80 ? -8.221 -1.299 7.575 1.00 71.44 80 GLN A N 1
ATOM 631 C CA . GLN A 1 80 ? -8.067 -0.958 8.988 1.00 71.44 80 GLN A CA 1
ATOM 632 C C . GLN A 1 80 ? -9.011 0.181 9.395 1.00 71.44 80 GLN A C 1
ATOM 634 O O . GLN A 1 80 ? -9.702 0.068 10.400 1.00 71.44 80 GLN A O 1
ATOM 639 N N . GLU A 1 81 ? -9.099 1.247 8.598 1.00 72.50 81 GLU A N 1
ATOM 640 C CA . GLU A 1 81 ? -10.007 2.370 8.847 1.00 72.50 81 GLU A CA 1
ATOM 641 C C . GLU A 1 81 ? -11.479 1.946 8.784 1.00 72.50 81 GLU A C 1
ATOM 643 O O . GLU A 1 81 ? -12.283 2.454 9.563 1.00 72.50 81 GLU A O 1
ATOM 648 N N . LEU A 1 82 ? -11.848 1.002 7.908 1.00 66.12 82 LEU A N 1
ATOM 649 C CA . LEU A 1 82 ? -13.187 0.403 7.891 1.00 66.12 82 LEU A CA 1
ATOM 650 C C . LEU A 1 82 ? -13.468 -0.361 9.186 1.00 66.12 82 LEU A C 1
ATOM 652 O O . LEU A 1 82 ? -14.535 -0.193 9.768 1.00 66.12 82 LEU A O 1
ATOM 656 N N . PHE A 1 83 ? -12.508 -1.143 9.677 1.00 59.25 83 PHE A N 1
ATOM 657 C CA . PHE A 1 83 ? -12.658 -1.846 10.948 1.00 59.25 83 PHE A CA 1
ATOM 658 C C . PHE A 1 83 ? -12.763 -0.871 12.133 1.00 59.25 83 PHE A C 1
ATOM 660 O O . PHE A 1 83 ? -13.627 -1.025 12.993 1.00 59.25 83 PHE A O 1
ATOM 667 N N . ASP A 1 84 ? -11.955 0.188 12.133 1.00 58.09 84 ASP A N 1
ATOM 668 C CA . ASP A 1 84 ? -11.956 1.222 13.172 1.00 58.09 84 ASP A CA 1
ATOM 669 C C . ASP A 1 84 ? -13.211 2.123 13.099 1.00 58.09 84 ASP A C 1
ATOM 671 O O . ASP A 1 84 ? -13.657 2.665 14.111 1.00 58.09 84 ASP A O 1
ATOM 675 N N . THR A 1 85 ? -13.838 2.274 11.926 1.00 55.56 85 THR A N 1
ATOM 676 C CA . THR A 1 85 ? -15.149 2.943 11.798 1.00 55.56 85 THR A CA 1
ATOM 677 C C . THR A 1 85 ? -16.327 2.015 12.103 1.00 55.56 85 THR A C 1
ATOM 679 O O . THR A 1 85 ? -17.350 2.494 12.597 1.00 55.56 85 THR A O 1
ATOM 682 N N . GLU A 1 86 ? -16.185 0.697 11.934 1.00 53.31 86 GLU A N 1
ATOM 683 C CA . GLU A 1 86 ? -17.095 -0.312 12.502 1.00 53.31 86 GLU A CA 1
ATOM 684 C C . GLU A 1 86 ? -16.926 -0.479 14.029 1.00 53.31 86 GLU A C 1
ATOM 686 O O . GLU A 1 86 ? -17.847 -0.936 14.716 1.00 53.31 86 GLU A O 1
ATOM 691 N N . GLU A 1 87 ? -15.814 0.001 14.603 1.00 48.78 87 GLU A N 1
ATOM 692 C CA . GLU A 1 87 ? -15.688 0.302 16.037 1.00 48.78 87 GLU A CA 1
ATOM 693 C C . GLU A 1 87 ? -16.461 1.564 16.471 1.00 48.78 87 GLU A C 1
ATOM 695 O O . GLU A 1 87 ? -16.418 1.964 17.641 1.00 48.78 87 GLU A O 1
ATOM 700 N N . GLY A 1 88 ? -17.290 2.142 15.596 1.00 55.38 88 GLY A N 1
ATOM 701 C CA . GLY A 1 88 ? -18.491 2.861 16.013 1.00 55.38 88 GLY A CA 1
ATOM 702 C C . GLY A 1 88 ? -19.426 1.909 16.763 1.00 55.38 88 GLY A C 1
ATOM 703 O O . GLY A 1 88 ? -20.374 1.416 16.170 1.00 55.38 88 GLY A O 1
ATOM 704 N N . GLN A 1 89 ? -19.100 1.605 18.031 1.00 61.75 89 GLN A N 1
ATOM 705 C CA . GLN A 1 89 ? -19.705 0.587 18.904 1.00 61.75 89 GLN A CA 1
ATOM 706 C C . GLN A 1 89 ? -20.692 -0.333 18.179 1.00 61.75 89 GLN A C 1
ATOM 708 O O . GLN A 1 89 ? -21.901 -0.091 18.195 1.00 61.75 89 GLN A O 1
ATOM 713 N N . SER A 1 90 ? -20.187 -1.417 17.582 1.00 74.12 90 SER A N 1
ATOM 714 C CA . SER A 1 90 ? -21.066 -2.461 17.057 1.00 74.12 90 SER A CA 1
ATOM 715 C C . SER A 1 90 ? -22.110 -2.849 18.113 1.00 74.12 90 SER A C 1
ATOM 717 O O . SER A 1 90 ? -21.815 -2.900 19.313 1.00 74.12 90 SER A O 1
ATOM 719 N N . VAL A 1 91 ? -23.342 -3.145 17.685 1.00 78.81 91 VAL A N 1
ATOM 720 C CA . VAL A 1 91 ? -24.436 -3.563 18.587 1.00 78.81 91 VAL A CA 1
ATOM 721 C C . VAL A 1 91 ? -23.973 -4.691 19.519 1.00 78.81 91 VAL A C 1
ATOM 723 O O . VAL A 1 91 ? -24.281 -4.684 20.707 1.00 78.81 91 VAL A O 1
ATOM 726 N N . SER A 1 92 ? -23.146 -5.613 19.014 1.00 79.94 92 SER A N 1
ATOM 727 C CA . SER A 1 92 ? -22.523 -6.678 19.808 1.00 79.94 92 SER A CA 1
ATOM 728 C C . SER A 1 92 ? -21.582 -6.143 20.897 1.00 79.94 92 SER A C 1
ATOM 730 O O . SER A 1 92 ? -21.678 -6.571 22.048 1.00 79.94 92 SER A O 1
ATOM 732 N N . SER A 1 93 ? -20.702 -5.189 20.571 1.00 80.94 93 SER A N 1
ATOM 733 C CA . SER A 1 93 ? -19.802 -4.537 21.537 1.00 80.94 93 SER A CA 1
ATOM 734 C C . SER A 1 93 ? -20.584 -3.794 22.628 1.00 80.94 93 SER A C 1
ATOM 736 O O . SER A 1 93 ? -20.296 -3.931 23.821 1.00 80.94 93 SER A O 1
ATOM 73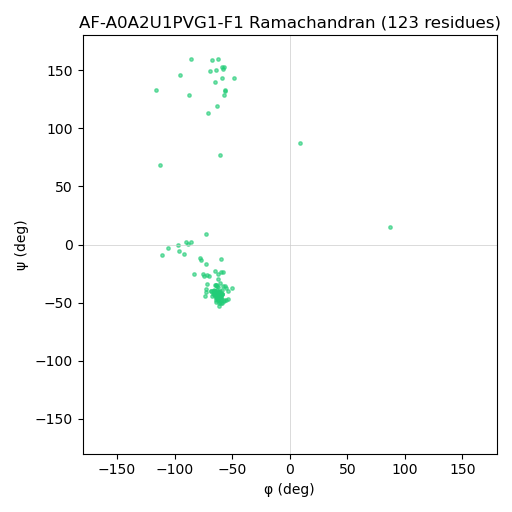8 N N . TYR A 1 94 ? -21.646 -3.079 22.249 1.00 85.00 94 TYR A N 1
ATOM 739 C CA . TYR A 1 94 ? -22.523 -2.385 23.191 1.00 85.00 94 TYR A CA 1
ATOM 740 C C . TYR A 1 94 ? -23.267 -3.348 24.130 1.00 85.00 94 TYR A C 1
ATOM 742 O O . TYR A 1 94 ? -23.235 -3.177 25.353 1.00 85.00 94 TYR A O 1
ATOM 750 N N . VAL A 1 95 ? -23.870 -4.407 23.579 1.00 88.12 95 VAL A N 1
ATOM 751 C CA . VAL A 1 95 ? -24.551 -5.463 24.349 1.00 88.12 95 VAL A CA 1
ATOM 752 C C . VAL A 1 95 ? -23.582 -6.133 25.326 1.00 88.12 95 VAL A C 1
ATOM 754 O O . VAL A 1 95 ? -23.929 -6.356 26.488 1.00 88.12 95 VAL A O 1
ATOM 757 N N . MET A 1 96 ? -22.350 -6.413 24.894 1.00 86.50 96 MET A N 1
ATOM 758 C CA . MET A 1 96 ? -21.329 -7.040 25.734 1.00 86.50 96 MET A CA 1
ATOM 759 C C . MET A 1 96 ? -20.890 -6.128 26.887 1.00 86.50 96 MET A C 1
ATOM 761 O O . MET A 1 96 ? -20.756 -6.593 28.021 1.00 86.50 96 MET A O 1
ATOM 765 N N . LYS A 1 97 ? -20.745 -4.821 26.635 1.00 88.50 97 LYS A N 1
ATOM 766 C CA . LYS A 1 97 ? -20.438 -3.818 27.665 1.00 88.50 97 LYS A CA 1
ATOM 767 C C . LYS A 1 97 ? -21.558 -3.707 28.702 1.00 88.50 97 LYS A C 1
ATOM 769 O O . LYS A 1 97 ? -21.285 -3.734 29.901 1.00 88.50 97 LYS A O 1
ATOM 774 N N . MET A 1 98 ? -22.813 -3.653 28.257 1.00 91.25 98 MET A N 1
ATOM 775 C CA . MET A 1 98 ? -23.968 -3.611 29.157 1.00 91.25 98 MET A CA 1
ATOM 776 C C . MET A 1 98 ? -24.113 -4.889 29.985 1.00 91.25 98 MET A C 1
ATOM 778 O O . MET A 1 98 ? -24.360 -4.815 31.189 1.00 91.25 98 MET A O 1
ATOM 782 N N . LYS A 1 99 ? -23.873 -6.061 29.385 1.00 90.25 99 LYS A N 1
ATOM 783 C CA . LYS A 1 99 ? -23.797 -7.326 30.125 1.00 90.25 99 LYS A CA 1
ATOM 784 C C . LYS A 1 99 ? -22.707 -7.280 31.203 1.00 90.25 99 LYS A C 1
ATOM 786 O O . LYS A 1 99 ? -22.961 -7.693 32.328 1.00 90.25 99 LYS A O 1
ATOM 791 N N . GLY A 1 100 ? -21.532 -6.726 30.895 1.00 91.62 100 GLY A N 1
ATOM 792 C CA . GLY A 1 100 ? -20.449 -6.550 31.868 1.00 91.62 100 GLY A CA 1
ATOM 793 C C . GLY A 1 100 ? -20.845 -5.687 33.073 1.00 91.62 100 GLY A C 1
ATOM 794 O O . GLY A 1 100 ? -20.500 -6.026 34.206 1.00 91.62 100 GLY A O 1
ATOM 795 N N . TYR A 1 101 ? -21.620 -4.618 32.862 1.00 91.50 101 TYR A N 1
ATOM 796 C CA . TYR A 1 101 ? -22.155 -3.813 33.965 1.00 91.50 101 TYR A CA 1
ATOM 797 C C . TYR A 1 101 ? -23.156 -4.589 34.825 1.00 91.50 101 TYR A C 1
ATOM 799 O O . TYR A 1 101 ? -23.076 -4.520 36.052 1.00 91.50 101 TYR A O 1
ATOM 807 N N . LEU A 1 102 ? -24.056 -5.360 34.209 1.00 91.62 102 LEU A N 1
ATOM 808 C CA . LEU A 1 102 ? -25.000 -6.213 34.940 1.00 91.62 102 LEU A CA 1
ATOM 809 C C . LEU A 1 102 ? -24.272 -7.277 35.775 1.00 91.62 102 LEU A C 1
ATOM 811 O O . LEU A 1 102 ? -24.588 -7.452 36.951 1.00 91.62 102 LEU A O 1
ATOM 815 N N . ASP A 1 103 ? -23.251 -7.922 35.204 1.00 91.62 103 ASP A N 1
ATOM 816 C CA . ASP A 1 103 ? -22.415 -8.905 35.903 1.00 91.62 103 ASP A CA 1
ATOM 817 C C . ASP A 1 103 ? -21.672 -8.253 37.093 1.00 91.62 103 ASP A C 1
ATOM 819 O O . ASP A 1 103 ? -21.524 -8.851 38.160 1.00 91.62 103 ASP A O 1
ATOM 823 N N . GLN A 1 104 ? -21.224 -6.998 36.960 1.00 93.62 104 GLN A N 1
ATOM 824 C CA . GLN A 1 104 ? -20.604 -6.253 38.061 1.00 93.62 104 GLN A CA 1
ATOM 825 C C . GLN A 1 104 ? -21.607 -5.902 39.170 1.00 93.62 104 GLN A C 1
ATOM 827 O O . GLN A 1 104 ? -21.256 -5.986 40.347 1.00 93.62 104 GLN A O 1
ATOM 832 N N . MET A 1 105 ? -22.837 -5.519 38.821 1.00 89.94 105 MET A N 1
ATOM 833 C CA . MET A 1 105 ? -23.897 -5.250 39.800 1.00 89.94 105 MET A CA 1
ATOM 834 C C . MET A 1 105 ? -24.240 -6.498 40.616 1.00 89.94 105 MET A C 1
ATOM 836 O O . MET A 1 105 ? -24.367 -6.410 41.839 1.00 89.94 105 MET A O 1
ATOM 840 N N . ASP A 1 106 ? -24.292 -7.661 39.965 1.00 92.31 106 ASP A N 1
ATOM 841 C CA . ASP A 1 106 ? -24.507 -8.951 40.623 1.00 92.31 106 ASP A CA 1
ATOM 842 C C . ASP A 1 106 ? -23.407 -9.245 41.657 1.00 92.31 106 ASP A C 1
ATOM 844 O O . ASP A 1 106 ? -23.689 -9.518 42.826 1.00 92.31 106 ASP A O 1
ATOM 848 N N . ARG A 1 107 ? -22.137 -9.038 41.280 1.00 93.88 107 ARG A N 1
ATOM 849 C CA . ARG A 1 107 ? -20.984 -9.181 42.192 1.00 93.88 107 ARG A CA 1
ATOM 850 C C . ARG A 1 107 ? -21.008 -8.210 43.375 1.00 93.88 107 ARG A C 1
ATOM 852 O O . ARG A 1 107 ? -20.411 -8.507 44.407 1.00 93.88 107 ARG A O 1
ATOM 859 N N . LEU A 1 108 ? -21.667 -7.061 43.233 1.00 94.75 108 LEU A N 1
ATOM 860 C CA . LEU A 1 108 ? -21.848 -6.067 44.297 1.00 94.75 108 LEU A CA 1
ATOM 861 C C . LEU A 1 108 ? -23.065 -6.359 45.196 1.00 94.75 108 LEU A C 1
ATOM 863 O O . LEU A 1 108 ? -23.329 -5.586 46.115 1.00 94.75 108 LEU A O 1
ATOM 867 N N . GLY A 1 109 ? -23.786 -7.462 44.966 1.00 93.75 109 GLY A N 1
ATOM 868 C CA . GLY A 1 109 ? -24.953 -7.860 45.757 1.00 93.75 109 GLY A CA 1
ATOM 869 C C . GLY A 1 109 ? -26.272 -7.257 45.273 1.00 93.75 109 GLY A C 1
ATOM 870 O O . GLY A 1 109 ? -27.262 -7.308 46.002 1.00 93.75 109 GLY A O 1
ATOM 871 N N . TYR A 1 110 ? -26.303 -6.717 44.051 1.00 90.44 110 TYR A N 1
ATOM 872 C CA . TYR A 1 110 ? -27.506 -6.198 43.396 1.00 90.44 110 TYR A CA 1
ATOM 873 C C . TYR A 1 110 ? -27.871 -7.070 42.182 1.00 90.44 110 TYR A C 1
ATOM 875 O O . TYR A 1 110 ? -27.733 -6.618 41.042 1.00 90.44 110 TYR A O 1
ATOM 883 N N . PRO A 1 111 ? -28.312 -8.326 42.401 1.00 88.38 111 PRO A N 1
ATOM 884 C CA . PRO A 1 111 ? -28.651 -9.240 41.318 1.00 88.38 111 PRO A CA 1
ATOM 885 C C . PRO A 1 111 ? -29.826 -8.694 40.505 1.00 88.38 111 PRO A C 1
ATOM 887 O O . PRO A 1 111 ? -30.932 -8.508 41.022 1.00 88.38 111 PRO A O 1
ATOM 890 N N . MET A 1 112 ? -29.594 -8.447 39.215 1.00 87.19 112 MET A N 1
ATOM 891 C CA . MET A 1 112 ? -30.642 -8.010 38.297 1.00 87.19 112 MET A CA 1
ATOM 892 C C . MET A 1 112 ? -31.355 -9.237 37.704 1.00 87.19 112 MET A C 1
ATOM 894 O O . MET A 1 112 ? -30.696 -10.110 37.133 1.00 87.19 112 MET A O 1
ATOM 898 N N . PRO A 1 113 ? -32.698 -9.317 37.754 1.00 88.75 113 PRO A N 1
ATOM 899 C CA . PRO A 1 113 ? -33.439 -10.347 37.038 1.00 88.75 113 PRO A CA 1
ATOM 900 C C . PRO A 1 113 ? -33.113 -10.326 35.539 1.00 88.75 113 PRO A C 1
ATOM 902 O O . PRO A 1 113 ? -33.177 -9.275 34.901 1.00 88.75 113 PRO A O 1
ATOM 905 N N . GLN A 1 114 ? -32.823 -11.494 34.962 1.00 84.25 114 GLN A N 1
ATOM 906 C CA . GLN A 1 114 ? -32.358 -11.632 33.572 1.00 84.25 114 GLN A CA 1
ATOM 907 C C . GLN A 1 114 ? -33.295 -10.957 32.557 1.00 84.25 114 GLN A C 1
ATOM 909 O O . GLN A 1 114 ? -32.834 -10.280 31.644 1.00 84.25 114 GLN A O 1
ATOM 914 N N . ILE A 1 115 ? -34.612 -11.075 32.756 1.00 87.88 115 ILE A N 1
ATOM 915 C CA . ILE A 1 115 ? -35.632 -10.452 31.895 1.00 87.88 115 ILE A CA 1
ATOM 916 C C . ILE A 1 115 ? -35.507 -8.920 31.904 1.00 87.88 115 ILE A C 1
ATOM 918 O O . ILE A 1 115 ? -35.608 -8.286 30.856 1.00 87.88 115 ILE A O 1
ATOM 922 N N . LEU A 1 116 ? -35.242 -8.325 33.071 1.00 88.62 116 LEU A N 1
ATOM 923 C CA . LEU A 1 116 ? -35.059 -6.879 33.204 1.00 88.62 116 LEU A CA 1
ATOM 924 C C . LEU A 1 116 ? -33.721 -6.429 32.612 1.00 88.62 116 LEU A C 1
ATOM 926 O O . LEU A 1 116 ? -33.675 -5.393 31.958 1.00 88.62 116 LEU A O 1
ATOM 930 N N . GLY A 1 117 ? -32.660 -7.222 32.782 1.00 88.06 117 GLY A N 1
ATOM 931 C CA . GLY A 1 117 ? -31.357 -6.957 32.168 1.00 88.06 117 GLY A CA 1
ATOM 932 C C . GLY A 1 117 ? -31.422 -6.952 30.639 1.00 88.06 117 GLY A C 1
ATOM 933 O O . GLY A 1 117 ? -30.958 -6.009 30.004 1.00 88.06 117 GLY A O 1
ATOM 934 N N . VAL A 1 118 ? -32.070 -7.956 30.042 1.00 89.06 118 VAL A N 1
ATOM 935 C CA . VAL A 1 118 ? -32.278 -8.025 28.587 1.00 89.06 118 VAL A CA 1
ATOM 936 C C . VAL A 1 118 ? -33.157 -6.872 28.103 1.00 89.06 118 VAL A C 1
ATOM 938 O O . VAL A 1 118 ? -32.815 -6.230 27.113 1.00 89.06 118 VAL A O 1
ATOM 941 N N . SER A 1 119 ? -34.249 -6.561 28.812 1.00 89.94 119 SER A N 1
ATOM 942 C CA . SER A 1 119 ? -35.105 -5.422 28.463 1.00 89.94 119 SER A CA 1
ATOM 943 C C . SER A 1 119 ? -34.339 -4.102 28.497 1.00 89.94 119 SER A C 1
ATOM 945 O O . SER A 1 119 ? -34.498 -3.309 27.579 1.00 89.94 119 SER A O 1
ATOM 947 N N . LEU A 1 120 ? -33.498 -3.875 29.511 1.00 88.50 120 LEU A N 1
ATOM 948 C CA . LEU A 1 120 ? -32.695 -2.660 29.652 1.00 88.50 120 LEU A CA 1
ATOM 949 C C . LEU A 1 120 ? -31.707 -2.504 28.489 1.00 88.50 120 LEU A C 1
ATOM 951 O O . LEU A 1 120 ? -31.611 -1.428 27.898 1.00 88.50 120 LEU A O 1
ATOM 955 N N . ILE A 1 121 ? -31.021 -3.592 28.128 1.00 89.31 121 ILE A N 1
ATOM 956 C CA . ILE A 1 121 ? -30.104 -3.626 26.985 1.00 89.31 121 ILE A CA 1
ATOM 957 C C . ILE A 1 121 ? -30.860 -3.275 25.702 1.00 89.31 121 ILE A C 1
ATOM 959 O O . ILE A 1 121 ? -30.452 -2.361 24.997 1.00 89.31 121 ILE A O 1
ATOM 963 N N . LEU A 1 122 ? -31.999 -3.923 25.444 1.00 87.38 122 LEU A N 1
ATOM 964 C CA . LEU A 1 122 ? -32.799 -3.682 24.240 1.00 87.38 122 LEU A CA 1
ATOM 965 C C . LEU A 1 122 ? -33.382 -2.265 24.169 1.00 87.38 122 LEU A C 1
ATOM 967 O O . LEU A 1 122 ? -33.480 -1.716 23.082 1.00 87.38 122 LEU A O 1
ATOM 971 N N . THR A 1 123 ? -33.755 -1.662 25.302 1.00 87.44 123 THR A N 1
ATOM 972 C CA . THR A 1 123 ? -34.266 -0.278 25.343 1.00 87.44 123 THR A CA 1
ATOM 973 C C . THR A 1 123 ? -33.183 0.791 25.228 1.00 87.44 123 TH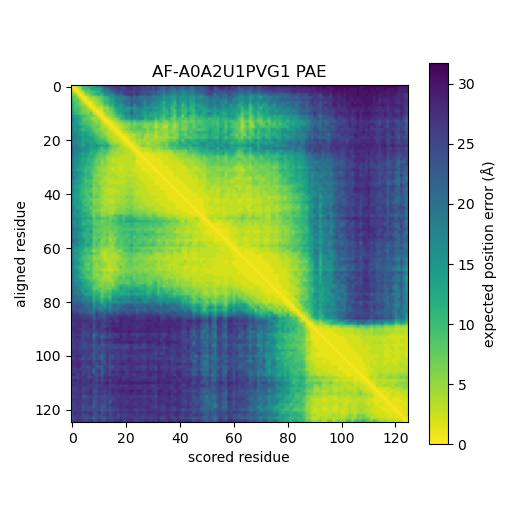R A C 1
ATOM 975 O O . THR A 1 123 ? -33.512 1.963 25.074 1.00 87.44 123 THR A O 1
ATOM 978 N N . SER A 1 124 ? -31.914 0.411 25.385 1.00 80.81 124 SER A N 1
ATOM 979 C CA . SER A 1 124 ? -30.774 1.333 25.361 1.00 80.81 124 SER A CA 1
ATOM 980 C C . SER A 1 124 ? -29.950 1.247 24.074 1.00 80.81 124 SER A C 1
ATOM 982 O O . SER A 1 124 ? -28.989 2.002 23.949 1.00 80.81 124 SER A O 1
ATOM 984 N N . LEU A 1 125 ? -30.303 0.325 23.172 1.00 81.25 125 LEU A N 1
ATOM 985 C CA . LEU A 1 125 ? -29.831 0.259 21.785 1.00 81.25 125 LEU A CA 1
ATOM 986 C C . LEU A 1 125 ? -30.531 1.321 20.931 1.00 81.25 125 LEU A C 1
ATOM 98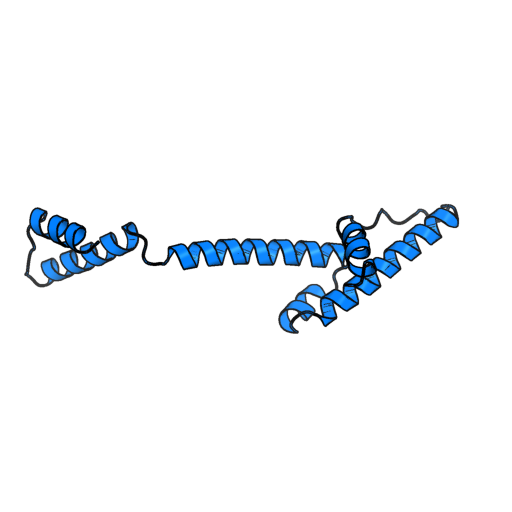8 O O . LEU A 1 125 ? -29.844 1.883 20.054 1.00 81.25 125 LEU A O 1
#